Protein AF-A0A0E3BYG0-F1 (afdb_monomer_lite)

Organism: NCBI:txid363952

Sequence (75 aa):
MNFITEDVLRAIEEQRPDLASWAEDKRHTLADAGKLESLRWIAFDLDATNRAIACKTLGIHDADIEALRRIFRVI

Secondary structure (DSSP, 8-state):
--HHHHHHHHHHHHH-GGGHHHHH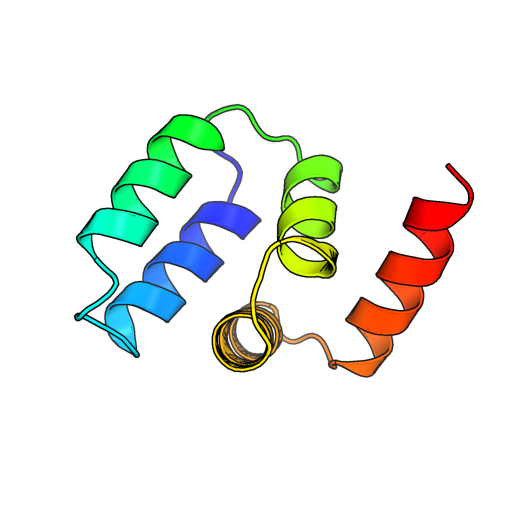HHHHHTTT--HHHHHHHHHHTS-HHHHHHHHHHHT--HHHHHHHHHHHTT-

Structure (mmCIF, N/CA/C/O backbone):
data_AF-A0A0E3BYG0-F1
#
_entry.id   AF-A0A0E3BYG0-F1
#
loop_
_atom_site.group_PDB
_atom_site.id
_atom_site.type_symbol
_atom_site.label_atom_id
_atom_site.label_alt_id
_atom_site.label_comp_id
_atom_site.label_asym_id
_atom_site.label_entity_id
_atom_site.label_seq_id
_atom_site.pdbx_PDB_ins_code
_atom_site.Cartn_x
_atom_site.Cartn_y
_atom_site.Cartn_z
_atom_site.occupancy
_atom_site.B_iso_or_equiv
_atom_site.auth_seq_id
_atom_site.auth_comp_id
_atom_site.auth_asym_id
_atom_site.auth_atom_id
_atom_site.pdbx_PDB_model_num
ATOM 1 N N . MET A 1 1 ? -3.593 17.529 -5.171 1.00 57.31 1 MET A N 1
ATOM 2 C CA . MET A 1 1 ? -3.519 16.137 -4.696 1.00 57.31 1 MET A CA 1
ATOM 3 C C . MET A 1 1 ? -3.565 15.188 -5.880 1.00 57.31 1 MET A C 1
ATOM 5 O O . MET A 1 1 ? -4.413 15.353 -6.753 1.00 57.31 1 MET A O 1
ATOM 9 N N . ASN A 1 2 ? -2.623 14.254 -5.962 1.00 76.62 2 ASN A N 1
ATOM 10 C CA . ASN A 1 2 ? -2.603 13.244 -7.015 1.00 76.62 2 ASN A CA 1
ATOM 11 C C . ASN A 1 2 ? -3.705 12.198 -6.773 1.00 76.62 2 ASN A C 1
ATOM 13 O O . ASN A 1 2 ? -3.779 11.639 -5.680 1.00 76.62 2 ASN A O 1
ATOM 17 N N . PHE A 1 3 ? -4.523 11.919 -7.793 1.00 82.81 3 PHE A N 1
ATOM 18 C CA . PHE A 1 3 ? -5.639 10.968 -7.705 1.00 82.81 3 PHE A CA 1
ATOM 19 C C . PHE A 1 3 ? -5.181 9.570 -7.266 1.00 82.81 3 PHE A C 1
ATOM 21 O O . PHE A 1 3 ? -5.870 8.918 -6.498 1.00 82.81 3 PHE A O 1
ATOM 28 N N . ILE A 1 4 ? -3.973 9.154 -7.668 1.00 87.00 4 ILE A N 1
ATOM 29 C CA . ILE A 1 4 ? -3.419 7.832 -7.345 1.00 87.00 4 ILE A CA 1
ATOM 30 C C . ILE A 1 4 ? -3.299 7.635 -5.829 1.00 87.00 4 ILE A C 1
ATOM 32 O O . ILE A 1 4 ? -3.708 6.603 -5.308 1.00 87.00 4 ILE A O 1
ATOM 36 N N . THR A 1 5 ? -2.724 8.610 -5.118 1.00 90.81 5 THR A N 1
ATOM 37 C CA . THR A 1 5 ? -2.522 8.498 -3.668 1.00 90.81 5 THR A CA 1
ATOM 38 C C . THR A 1 5 ? -3.861 8.511 -2.939 1.00 90.81 5 THR A C 1
ATOM 40 O O . THR A 1 5 ? -4.071 7.693 -2.052 1.00 90.81 5 THR A O 1
ATOM 43 N N . GLU A 1 6 ? -4.767 9.410 -3.326 1.00 92.06 6 GLU A N 1
ATOM 44 C CA . GLU A 1 6 ? -6.067 9.548 -2.664 1.00 92.06 6 GLU A CA 1
ATOM 45 C C . GLU A 1 6 ? -6.941 8.2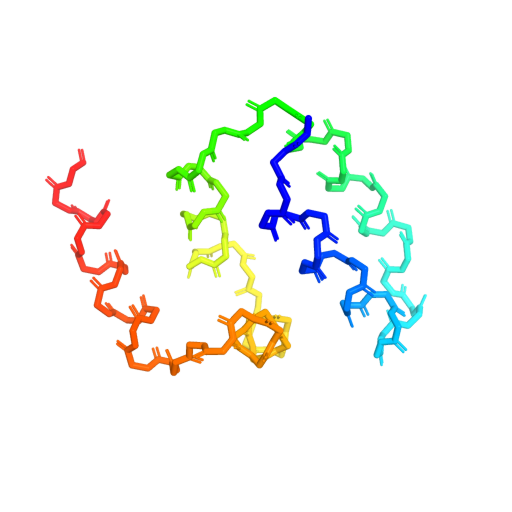99 -2.845 1.00 92.06 6 GLU A C 1
ATOM 47 O O . GLU A 1 6 ? -7.479 7.788 -1.866 1.00 92.06 6 GLU A O 1
ATOM 52 N N . ASP A 1 7 ? -7.032 7.752 -4.063 1.00 92.62 7 ASP A N 1
ATOM 53 C CA . ASP A 1 7 ? -7.788 6.518 -4.319 1.00 92.62 7 ASP A CA 1
ATOM 54 C C . ASP A 1 7 ? -7.238 5.340 -3.506 1.00 92.62 7 ASP A C 1
ATOM 56 O O . ASP A 1 7 ? -7.996 4.569 -2.913 1.00 92.62 7 ASP A O 1
ATOM 60 N N . VAL A 1 8 ? -5.911 5.210 -3.433 1.00 92.88 8 VAL A N 1
ATOM 61 C CA . VAL A 1 8 ? -5.269 4.146 -2.653 1.00 92.88 8 VAL A CA 1
ATOM 62 C C . VAL A 1 8 ? -5.517 4.326 -1.158 1.00 92.88 8 VAL A C 1
ATOM 64 O O . VAL A 1 8 ? -5.888 3.359 -0.495 1.00 92.88 8 VAL A O 1
ATOM 67 N N . LEU A 1 9 ? -5.347 5.537 -0.620 1.00 93.75 9 LEU A N 1
ATOM 68 C CA . LEU A 1 9 ? -5.574 5.810 0.800 1.00 93.75 9 LEU A CA 1
ATOM 69 C C . LEU A 1 9 ? -7.031 5.569 1.184 1.00 93.75 9 LEU A C 1
ATOM 71 O O . LEU A 1 9 ? -7.287 4.861 2.154 1.00 93.75 9 LEU A O 1
ATOM 75 N N . ARG A 1 10 ? -7.980 6.049 0.378 1.00 94.69 10 ARG A N 1
ATOM 76 C CA . ARG A 1 10 ? -9.404 5.791 0.592 1.00 94.69 10 ARG A CA 1
ATOM 77 C C . ARG A 1 10 ? -9.724 4.295 0.575 1.00 94.69 10 ARG A C 1
ATOM 79 O O . ARG A 1 10 ? -10.423 3.810 1.457 1.00 94.69 10 ARG A O 1
ATOM 86 N N . ALA A 1 11 ? -9.191 3.545 -0.388 1.00 94.62 11 ALA A N 1
ATOM 87 C CA . ALA A 1 11 ? -9.422 2.103 -0.459 1.00 94.62 11 ALA A CA 1
ATOM 88 C C . ALA A 1 11 ? -8.808 1.337 0.726 1.00 94.62 11 ALA A C 1
ATOM 90 O O . ALA A 1 11 ? -9.356 0.314 1.147 1.00 94.62 11 ALA A O 1
ATOM 91 N N . ILE A 1 12 ? -7.675 1.814 1.255 1.00 94.19 12 ILE A N 1
ATOM 92 C CA . ILE A 1 12 ? -7.069 1.274 2.476 1.00 94.19 12 ILE A CA 1
ATOM 93 C C . ILE A 1 12 ? -7.968 1.573 3.674 1.00 94.19 12 ILE A C 1
ATOM 95 O O . ILE A 1 12 ? -8.250 0.653 4.429 1.00 94.19 12 ILE A O 1
ATOM 99 N N . GLU A 1 13 ? -8.476 2.794 3.829 1.00 95.38 13 GLU A N 1
ATOM 100 C CA . GLU A 1 13 ? -9.396 3.143 4.922 1.00 95.38 13 GLU A CA 1
ATOM 101 C C . GLU A 1 13 ? -10.695 2.334 4.889 1.00 95.38 13 GLU A C 1
ATOM 103 O O . GLU A 1 13 ? -11.152 1.857 5.926 1.00 95.38 13 GLU A O 1
ATOM 108 N N . GLU A 1 14 ? -11.274 2.136 3.701 1.00 94.75 14 GLU A N 1
ATOM 109 C CA . GLU A 1 14 ? -12.511 1.367 3.524 1.00 94.75 14 GLU A CA 1
ATOM 110 C C . GLU A 1 14 ? -12.332 -0.112 3.914 1.00 94.75 14 GLU A C 1
ATOM 112 O O . GLU A 1 14 ? -13.244 -0.721 4.474 1.00 94.75 14 GLU A O 1
ATOM 117 N N . GLN A 1 15 ? -11.160 -0.702 3.648 1.00 94.25 15 GLN A N 1
ATOM 118 C CA . GLN A 1 15 ? -10.872 -2.109 3.969 1.00 94.25 15 GLN A CA 1
ATOM 119 C C . GLN A 1 15 ? -10.233 -2.305 5.349 1.00 94.25 15 GLN A C 1
ATOM 121 O O . GLN A 1 15 ? -10.347 -3.382 5.936 1.00 94.25 15 GLN A O 1
ATOM 126 N N . ARG A 1 16 ? -9.544 -1.282 5.855 1.00 92.81 16 ARG A N 1
ATOM 127 C CA . ARG A 1 16 ? -8.779 -1.273 7.104 1.00 92.81 16 ARG A CA 1
ATOM 128 C C . ARG A 1 16 ? -9.045 0.022 7.873 1.00 92.81 16 ARG A C 1
ATOM 130 O O . ARG A 1 16 ? -8.178 0.897 7.941 1.00 92.81 16 ARG A O 1
ATOM 137 N N . PRO A 1 17 ? -10.233 0.153 8.486 1.00 92.50 17 PRO A N 1
ATOM 138 C CA . PRO A 1 17 ? -10.601 1.356 9.229 1.00 92.50 17 PRO A CA 1
ATOM 139 C C . PRO A 1 17 ? -9.690 1.613 10.442 1.00 92.50 17 PRO A C 1
ATOM 141 O O . PRO A 1 17 ? -9.593 2.747 10.901 1.00 92.50 17 PRO A O 1
ATOM 144 N N . ASP A 1 18 ? -8.967 0.596 10.932 1.00 93.50 18 ASP A N 1
ATOM 145 C CA . ASP A 1 18 ? -7.913 0.735 11.947 1.00 93.50 18 ASP A CA 1
ATOM 146 C C . ASP A 1 18 ? -6.757 1.648 11.504 1.00 93.50 18 ASP A C 1
ATOM 148 O O . ASP A 1 18 ? -6.071 2.227 12.346 1.00 93.50 18 ASP A O 1
ATOM 152 N N . LEU A 1 19 ? -6.559 1.806 10.193 1.00 93.12 19 LEU A N 1
ATOM 153 C CA . LEU A 1 19 ? -5.515 2.641 9.607 1.00 93.12 19 LEU A CA 1
ATOM 154 C C . LEU A 1 19 ? -5.987 4.047 9.217 1.00 93.12 19 LEU A C 1
ATOM 156 O O . LEU A 1 19 ? -5.201 4.778 8.624 1.00 93.12 19 LEU A O 1
ATOM 160 N N . ALA A 1 20 ? -7.208 4.466 9.564 1.00 91.06 20 ALA A N 1
ATOM 161 C CA . ALA A 1 20 ? -7.729 5.788 9.190 1.00 91.06 20 ALA A CA 1
ATOM 162 C C . ALA A 1 20 ? -6.806 6.945 9.615 1.00 91.06 20 ALA A C 1
ATOM 164 O O . ALA A 1 20 ? -6.447 7.796 8.806 1.00 91.06 20 ALA A O 1
ATOM 165 N N . SER A 1 21 ? -6.312 6.927 10.856 1.00 92.31 21 SER A N 1
ATOM 166 C CA . SER A 1 21 ? -5.370 7.952 11.330 1.00 92.31 21 SER A CA 1
ATOM 167 C C . SER A 1 21 ? -4.031 7.929 10.583 1.00 92.31 21 SER A C 1
ATOM 169 O O . SER A 1 21 ? -3.415 8.972 10.388 1.00 92.31 21 SER A O 1
ATOM 171 N N . TRP A 1 22 ? -3.569 6.747 10.159 1.00 94.00 22 TRP A N 1
ATOM 172 C CA . TRP A 1 22 ? -2.352 6.612 9.354 1.00 94.00 22 TRP A CA 1
ATOM 173 C C . TRP A 1 22 ? -2.571 7.118 7.925 1.00 94.00 22 TRP A C 1
ATOM 175 O O . TRP A 1 22 ? -1.700 7.781 7.369 1.00 94.00 22 TRP A O 1
ATOM 185 N N . ALA A 1 23 ? -3.730 6.832 7.333 1.00 92.19 23 ALA A N 1
ATOM 186 C CA . ALA A 1 23 ? -4.057 7.282 5.991 1.00 92.19 23 ALA A CA 1
ATOM 187 C C . ALA A 1 23 ? -4.160 8.811 5.930 1.00 92.19 23 ALA A C 1
ATOM 189 O O . ALA A 1 23 ? -3.606 9.416 5.014 1.00 92.19 23 ALA A O 1
ATOM 190 N N . GLU A 1 24 ? -4.750 9.439 6.948 1.00 91.75 24 GLU A N 1
ATOM 191 C CA . GLU A 1 24 ? -4.796 10.898 7.063 1.00 91.75 24 GLU A CA 1
ATOM 192 C C . GLU A 1 24 ? -3.395 11.523 7.189 1.00 91.75 24 GLU A C 1
ATOM 194 O O . GLU A 1 24 ? -3.069 12.472 6.473 1.00 91.75 24 GLU A O 1
ATOM 199 N N . ASP A 1 25 ? -2.508 10.946 8.008 1.00 93.00 25 ASP A N 1
ATOM 200 C CA . ASP A 1 25 ? -1.097 11.366 8.085 1.00 93.00 25 ASP A CA 1
ATOM 201 C C . ASP A 1 25 ? -0.397 11.289 6.712 1.00 93.00 25 ASP A C 1
ATOM 203 O O . ASP A 1 25 ? 0.322 12.207 6.290 1.00 93.00 25 ASP A O 1
ATOM 207 N N . LYS A 1 26 ? -0.665 10.219 5.953 1.00 90.56 26 LYS A N 1
ATOM 208 C CA . LYS A 1 26 ? -0.142 10.063 4.592 1.00 90.56 26 LYS A CA 1
ATOM 209 C C . LYS A 1 26 ? -0.745 11.046 3.597 1.00 90.56 26 LYS A C 1
ATOM 211 O O . LYS A 1 26 ? 0.008 11.499 2.734 1.00 90.56 26 LYS A O 1
ATOM 216 N N . ARG A 1 27 ? -2.016 11.446 3.720 1.00 90.56 27 ARG A N 1
ATOM 217 C CA . ARG A 1 27 ? -2.600 12.509 2.876 1.00 90.56 27 ARG A CA 1
ATOM 218 C C . ARG A 1 27 ? -1.840 13.816 3.025 1.00 90.56 27 ARG A C 1
ATOM 220 O O . ARG A 1 27 ? -1.524 14.444 2.020 1.00 90.56 27 ARG A O 1
ATOM 227 N N . HIS A 1 28 ? -1.495 14.192 4.254 1.00 89.00 28 HIS A N 1
ATOM 228 C CA . HIS A 1 28 ? -0.706 15.396 4.505 1.00 89.00 28 HIS A CA 1
ATOM 229 C C . HIS A 1 28 ? 0.726 15.270 3.979 1.00 89.00 28 HIS A C 1
ATOM 231 O O . HIS A 1 28 ? 1.228 16.188 3.335 1.00 89.00 28 HIS A O 1
ATOM 237 N N . THR A 1 29 ? 1.368 14.121 4.198 1.00 87.69 29 THR A N 1
ATOM 238 C CA . THR A 1 29 ? 2.758 13.888 3.770 1.00 87.69 29 THR A CA 1
ATOM 239 C C . THR A 1 29 ? 2.903 13.829 2.244 1.00 87.69 29 THR A C 1
ATOM 241 O O . THR A 1 29 ? 3.925 14.235 1.697 1.00 87.69 29 THR A O 1
ATOM 244 N N . LEU A 1 30 ? 1.884 13.328 1.542 1.00 87.12 30 LEU A N 1
ATOM 245 C CA . LEU A 1 30 ? 1.891 13.103 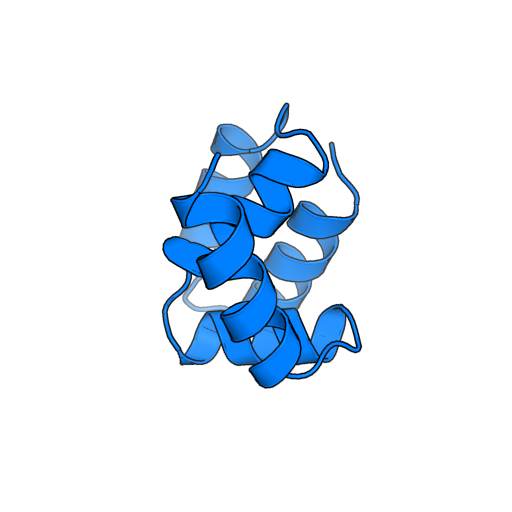0.093 1.00 87.12 30 LEU A CA 1
ATOM 246 C C . LEU A 1 30 ? 1.008 14.101 -0.675 1.00 87.12 30 LEU A C 1
ATOM 248 O O . LEU A 1 30 ? 0.731 13.876 -1.855 1.00 87.12 30 LEU A O 1
ATOM 252 N N . ALA A 1 31 ? 0.569 15.194 -0.043 1.00 82.06 31 ALA A N 1
ATOM 253 C CA . ALA A 1 31 ? -0.352 16.167 -0.640 1.00 82.06 31 ALA A CA 1
ATOM 254 C C . ALA A 1 31 ? 0.156 16.716 -1.991 1.00 82.06 31 ALA A C 1
ATOM 256 O O . ALA A 1 31 ? -0.618 16.846 -2.953 1.00 82.06 31 ALA A O 1
ATOM 257 N N . ASP A 1 32 ? 1.469 16.953 -2.064 1.00 84.69 32 ASP A N 1
ATOM 258 C CA . ASP A 1 32 ? 2.198 17.488 -3.220 1.00 84.69 32 ASP A CA 1
ATOM 259 C C . ASP A 1 32 ? 2.954 16.415 -4.024 1.00 84.69 32 ASP A C 1
ATOM 261 O O . ASP A 1 32 ? 3.694 16.733 -4.958 1.00 84.69 32 ASP A O 1
ATOM 265 N N . ALA A 1 33 ? 2.775 15.129 -3.698 1.00 82.88 33 ALA A N 1
ATOM 266 C CA . ALA A 1 33 ? 3.437 14.048 -4.418 1.00 82.88 33 ALA A CA 1
ATOM 267 C C . ALA A 1 33 ? 2.965 14.003 -5.882 1.00 82.88 33 ALA A C 1
ATOM 269 O O . ALA A 1 33 ? 1.773 13.890 -6.184 1.00 82.88 33 ALA A O 1
ATOM 270 N N . GLY A 1 34 ? 3.918 14.069 -6.815 1.00 86.25 34 GLY A N 1
ATOM 271 C CA . GLY A 1 34 ? 3.661 13.850 -8.236 1.00 86.25 34 GLY A CA 1
ATOM 272 C C . GLY A 1 34 ? 3.326 12.387 -8.552 1.00 86.25 34 GLY A C 1
ATOM 273 O O . GLY A 1 34 ? 3.445 11.500 -7.711 1.00 86.25 34 GLY A O 1
ATOM 274 N N . LYS A 1 35 ? 2.963 12.100 -9.810 1.00 86.31 35 LYS A N 1
ATOM 275 C CA . LYS A 1 35 ? 2.610 10.734 -10.256 1.00 86.31 35 LYS A CA 1
ATOM 276 C C . LYS A 1 35 ? 3.696 9.697 -9.979 1.00 86.31 35 LYS A C 1
ATOM 278 O O . LYS A 1 35 ? 3.381 8.603 -9.522 1.00 86.31 35 LYS A O 1
ATOM 283 N N . LEU A 1 36 ? 4.952 10.048 -10.245 1.00 86.44 36 LEU A N 1
ATOM 284 C CA . LEU A 1 36 ? 6.087 9.154 -10.017 1.00 86.44 36 LEU A CA 1
ATOM 285 C C . LEU A 1 36 ? 6.318 8.897 -8.527 1.00 86.44 36 LEU A C 1
ATOM 287 O O . LEU A 1 36 ? 6.460 7.743 -8.142 1.00 86.44 36 LEU A O 1
ATOM 291 N N . GLU A 1 37 ? 6.265 9.938 -7.695 1.00 88.44 37 GLU A N 1
ATOM 292 C CA . GLU A 1 37 ? 6.442 9.810 -6.245 1.00 88.44 37 GLU A CA 1
ATOM 293 C C . GLU A 1 37 ? 5.326 8.976 -5.605 1.00 88.44 37 GLU A C 1
ATOM 295 O O . GLU A 1 37 ? 5.603 8.113 -4.777 1.00 88.44 37 GLU A O 1
ATOM 300 N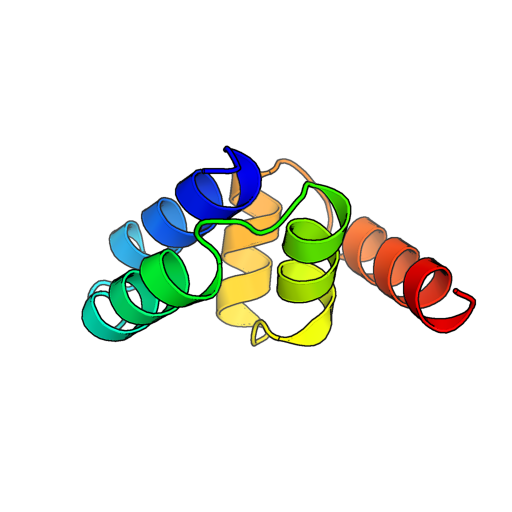 N . SER A 1 38 ? 4.076 9.135 -6.051 1.00 89.38 38 SER A N 1
ATOM 301 C CA . SER A 1 38 ? 2.967 8.279 -5.610 1.00 89.38 38 SER A CA 1
ATOM 302 C C . SER A 1 38 ? 3.183 6.809 -5.962 1.00 89.38 38 SER A C 1
ATOM 304 O O . SER A 1 38 ? 2.964 5.935 -5.127 1.00 89.38 38 SER A O 1
ATOM 306 N N . LEU A 1 39 ? 3.630 6.515 -7.188 1.00 88.12 39 LEU A N 1
ATOM 307 C CA . LEU A 1 39 ? 3.918 5.140 -7.603 1.00 88.12 39 LEU A CA 1
ATOM 308 C C . LEU A 1 39 ? 5.124 4.565 -6.855 1.00 88.12 39 LEU A C 1
ATOM 310 O O . LEU A 1 39 ? 5.111 3.391 -6.490 1.00 88.12 39 LEU A O 1
ATOM 314 N N . ARG A 1 40 ? 6.144 5.387 -6.590 1.00 89.69 40 ARG A N 1
ATOM 315 C CA . ARG A 1 40 ? 7.308 5.010 -5.785 1.00 89.69 40 ARG A CA 1
ATOM 316 C C . ARG A 1 40 ? 6.885 4.661 -4.359 1.00 89.69 40 ARG A C 1
ATOM 318 O O . ARG A 1 40 ? 7.268 3.604 -3.868 1.00 89.69 40 ARG A O 1
ATOM 325 N N . TRP A 1 41 ? 6.046 5.482 -3.735 1.00 91.31 41 TRP A N 1
ATOM 326 C CA . TRP A 1 41 ? 5.486 5.212 -2.411 1.00 91.31 41 TRP A CA 1
ATOM 327 C C . TRP A 1 41 ? 4.706 3.887 -2.377 1.00 91.31 41 TRP A C 1
ATOM 329 O O . TRP A 1 41 ? 4.983 3.028 -1.543 1.00 91.31 41 TRP A O 1
ATOM 339 N N . ILE A 1 42 ? 3.806 3.652 -3.340 1.00 89.81 42 ILE A N 1
ATOM 340 C CA . ILE A 1 42 ? 3.057 2.384 -3.444 1.00 89.81 42 ILE A CA 1
ATOM 341 C C . ILE A 1 42 ? 4.002 1.190 -3.596 1.00 89.81 42 ILE A C 1
ATOM 343 O O . ILE A 1 42 ? 3.792 0.130 -3.003 1.00 89.81 42 ILE A O 1
ATOM 347 N N . ALA A 1 43 ? 5.051 1.358 -4.399 1.00 88.75 43 ALA A N 1
ATOM 348 C CA . ALA A 1 43 ? 6.008 0.308 -4.671 1.00 88.75 43 ALA A CA 1
ATOM 349 C C . ALA A 1 43 ? 6.888 -0.005 -3.454 1.00 88.75 43 ALA A C 1
ATOM 351 O O . ALA A 1 43 ? 7.115 -1.182 -3.190 1.00 88.75 43 ALA A O 1
ATOM 352 N N . PHE A 1 44 ? 7.398 0.977 -2.713 1.00 89.31 44 PHE A N 1
ATOM 353 C CA . PHE A 1 44 ? 8.445 0.741 -1.708 1.00 89.31 44 PHE A CA 1
ATOM 354 C C . PHE A 1 44 ? 7.998 0.878 -0.254 1.00 89.31 44 PHE A C 1
ATOM 356 O O . PHE A 1 44 ? 8.524 0.150 0.586 1.00 89.31 44 PHE A O 1
ATOM 363 N N . ASP A 1 45 ? 7.045 1.756 0.041 1.00 89.69 45 ASP A N 1
ATOM 364 C CA . ASP A 1 45 ? 6.679 2.115 1.414 1.00 89.69 45 ASP A CA 1
ATOM 365 C C . ASP A 1 45 ? 5.459 1.347 1.938 1.00 89.69 45 ASP A C 1
ATOM 367 O O . ASP A 1 45 ? 5.269 1.247 3.151 1.00 89.69 45 ASP A O 1
ATOM 371 N N . LEU A 1 46 ? 4.630 0.782 1.053 1.00 90.62 46 LEU A N 1
ATOM 372 C CA . LEU A 1 46 ? 3.483 -0.026 1.467 1.00 90.62 46 LEU A CA 1
ATOM 373 C C . LEU A 1 46 ? 3.889 -1.451 1.865 1.00 90.62 46 LEU A C 1
ATOM 375 O O . LEU A 1 46 ? 4.589 -2.167 1.135 1.00 90.62 46 LEU A O 1
ATOM 379 N N . ASP A 1 47 ? 3.350 -1.909 2.997 1.00 90.62 47 ASP A N 1
ATOM 380 C CA . ASP A 1 47 ? 3.383 -3.320 3.373 1.00 90.62 47 ASP A CA 1
ATOM 381 C C . ASP A 1 47 ? 2.612 -4.188 2.361 1.00 90.62 47 ASP A C 1
ATOM 383 O O . ASP A 1 47 ? 1.882 -3.697 1.499 1.00 90.62 47 ASP A O 1
ATOM 387 N N . ALA A 1 48 ? 2.791 -5.508 2.441 1.00 89.19 48 ALA A N 1
ATOM 388 C CA . ALA A 1 48 ? 2.206 -6.439 1.478 1.00 89.19 48 ALA A CA 1
ATOM 389 C C . ALA A 1 48 ? 0.670 -6.348 1.389 1.00 89.19 48 ALA A C 1
ATOM 391 O O . ALA A 1 48 ? 0.123 -6.439 0.291 1.00 89.19 48 ALA A O 1
ATOM 392 N N . THR A 1 49 ? -0.020 -6.126 2.510 1.00 91.75 49 THR A N 1
ATOM 393 C CA . THR A 1 49 ? -1.485 -6.058 2.554 1.00 91.75 49 THR A CA 1
ATOM 394 C C . THR A 1 49 ? -1.981 -4.760 1.927 1.00 91.75 49 THR A C 1
ATOM 396 O O . THR A 1 49 ? -2.829 -4.784 1.035 1.00 91.75 49 THR A O 1
ATOM 399 N N . ASN A 1 50 ? -1.417 -3.624 2.338 1.00 92.75 50 ASN A N 1
ATOM 400 C CA . ASN A 1 50 ? -1.810 -2.320 1.804 1.00 92.75 50 ASN A CA 1
ATOM 401 C C . ASN A 1 50 ? -1.437 -2.167 0.324 1.00 92.75 50 ASN A C 1
ATOM 403 O O . ASN A 1 50 ? -2.177 -1.564 -0.451 1.00 92.75 50 ASN A O 1
ATOM 407 N N . ARG A 1 51 ? -0.333 -2.784 -0.105 1.00 92.44 51 ARG A N 1
ATOM 408 C CA . ARG A 1 51 ? 0.050 -2.851 -1.516 1.00 92.44 51 ARG A CA 1
ATOM 409 C C . ARG A 1 51 ? -0.912 -3.699 -2.340 1.00 92.44 51 ARG A C 1
ATOM 411 O O . ARG A 1 51 ? -1.274 -3.279 -3.430 1.00 92.44 51 ARG A O 1
ATOM 418 N N . ALA A 1 52 ? -1.385 -4.836 -1.827 1.00 91.62 52 ALA A N 1
ATOM 419 C CA . ALA A 1 52 ? -2.404 -5.628 -2.519 1.00 91.62 52 ALA A CA 1
ATOM 420 C C . ALA A 1 52 ? -3.713 -4.839 -2.709 1.00 91.62 52 ALA A C 1
ATOM 422 O O . ALA A 1 52 ? -4.322 -4.901 -3.780 1.00 91.62 52 ALA A O 1
ATOM 423 N N . ILE A 1 53 ? -4.111 -4.052 -1.702 1.00 93.19 53 ILE A N 1
ATOM 424 C CA . ILE A 1 53 ? -5.244 -3.122 -1.800 1.00 93.19 53 ILE A CA 1
ATOM 425 C C . ILE A 1 53 ? -4.981 -2.081 -2.894 1.00 93.19 53 ILE A C 1
ATOM 427 O O . ILE A 1 53 ? -5.809 -1.926 -3.788 1.00 93.19 53 ILE A O 1
ATOM 431 N N . ALA A 1 54 ? -3.810 -1.438 -2.877 1.00 92.00 54 ALA A N 1
ATOM 432 C CA . ALA A 1 54 ? -3.425 -0.454 -3.885 1.00 92.00 54 ALA A CA 1
ATOM 433 C C . ALA A 1 54 ? -3.446 -1.035 -5.310 1.00 92.00 54 ALA A C 1
ATOM 435 O O . ALA A 1 54 ? -4.005 -0.422 -6.217 1.00 92.00 54 ALA A O 1
ATOM 436 N N . CYS A 1 55 ? -2.902 -2.240 -5.504 1.00 91.56 55 CYS A N 1
ATOM 437 C CA . CYS A 1 55 ? -2.909 -2.943 -6.786 1.00 91.56 55 CYS A CA 1
ATOM 438 C C . CYS A 1 55 ? -4.331 -3.169 -7.303 1.00 91.56 55 CYS A C 1
ATOM 440 O O . CYS A 1 55 ? -4.641 -2.843 -8.449 1.00 91.56 55 CYS A O 1
ATOM 442 N N . LYS A 1 56 ? -5.216 -3.671 -6.434 1.00 92.75 56 LYS A N 1
ATOM 443 C CA . LYS A 1 56 ? -6.622 -3.908 -6.770 1.00 92.75 56 LYS A CA 1
ATOM 444 C C . LYS A 1 56 ? -7.339 -2.612 -7.148 1.00 92.75 56 LYS A C 1
ATOM 446 O O . LYS A 1 56 ? -8.069 -2.602 -8.134 1.00 92.75 56 LYS A O 1
ATOM 451 N N . THR A 1 57 ? -7.115 -1.537 -6.396 1.00 92.94 57 THR A N 1
ATOM 452 C CA . THR A 1 57 ? -7.722 -0.223 -6.651 1.00 92.94 57 THR A CA 1
ATOM 453 C C . THR A 1 57 ? -7.264 0.374 -7.975 1.00 92.94 57 THR A C 1
ATOM 455 O O . THR A 1 57 ? -8.072 0.915 -8.723 1.00 92.94 57 THR A O 1
ATOM 458 N N . LEU A 1 58 ? -5.978 0.240 -8.297 1.00 89.50 58 LEU A N 1
ATOM 459 C CA . LEU A 1 58 ? -5.399 0.785 -9.524 1.00 89.50 58 LEU A CA 1
ATOM 460 C C . LEU A 1 58 ? -5.565 -0.137 -10.742 1.00 89.50 58 LEU A C 1
ATOM 462 O O . LEU A 1 58 ? -5.172 0.240 -11.844 1.00 89.50 58 LEU A O 1
ATOM 466 N N . GLY A 1 59 ? -6.133 -1.334 -10.563 1.00 89.94 59 GLY A N 1
ATOM 467 C CA . GLY A 1 59 ? -6.296 -2.320 -11.634 1.00 89.94 59 GLY A CA 1
ATOM 468 C C . GLY A 1 59 ? -4.969 -2.866 -12.174 1.00 89.94 59 GLY A C 1
ATOM 469 O O . GLY A 1 59 ? -4.906 -3.271 -13.333 1.00 89.94 59 GLY A O 1
ATOM 470 N N . ILE A 1 60 ? -3.916 -2.863 -11.354 1.00 89.50 60 ILE A N 1
ATOM 471 C CA . ILE A 1 60 ? -2.570 -3.334 -11.712 1.00 89.50 60 ILE A CA 1
ATOM 472 C C . ILE A 1 60 ? -2.254 -4.654 -11.010 1.00 89.50 60 ILE A C 1
ATOM 474 O O . ILE A 1 60 ? -2.756 -4.932 -9.919 1.00 89.50 60 ILE A O 1
ATOM 478 N N . HIS A 1 61 ? -1.407 -5.478 -11.624 1.00 88.38 61 HIS A N 1
ATOM 479 C CA . HIS A 1 61 ? -0.935 -6.711 -11.003 1.00 88.38 61 HIS A CA 1
ATOM 480 C C . HIS A 1 61 ? 0.278 -6.443 -10.109 1.00 88.38 61 HIS A C 1
ATOM 482 O O . HIS A 1 61 ? 1.068 -5.532 -10.344 1.00 88.38 61 HIS A O 1
ATOM 488 N N . ASP A 1 62 ? 0.491 -7.301 -9.110 1.00 82.25 62 ASP A N 1
ATOM 489 C CA . ASP A 1 62 ? 1.682 -7.220 -8.250 1.00 82.25 62 ASP A CA 1
ATOM 490 C C . ASP A 1 62 ? 2.990 -7.359 -9.061 1.00 82.25 62 ASP A C 1
ATOM 492 O O . ASP A 1 62 ? 4.000 -6.726 -8.755 1.00 82.25 62 ASP A O 1
ATOM 496 N N . ALA A 1 63 ? 2.944 -8.094 -10.179 1.00 85.75 63 ALA A N 1
ATOM 497 C CA . ALA A 1 63 ? 4.046 -8.179 -11.137 1.00 85.75 63 ALA A CA 1
ATOM 498 C C . ALA A 1 63 ? 4.410 -6.816 -11.764 1.00 85.75 63 ALA A C 1
ATOM 500 O O . ALA A 1 63 ? 5.590 -6.558 -12.015 1.00 85.75 63 ALA A O 1
ATOM 501 N N . ASP A 1 64 ? 3.429 -5.931 -11.969 1.00 86.44 64 ASP A N 1
ATOM 502 C CA . ASP A 1 64 ? 3.657 -4.574 -12.474 1.00 86.44 64 ASP A CA 1
ATOM 503 C C . ASP A 1 64 ? 4.345 -3.708 -11.410 1.00 86.44 64 ASP A C 1
ATOM 505 O O . ASP A 1 64 ? 5.234 -2.917 -11.730 1.00 86.44 64 ASP A O 1
ATOM 509 N N . ILE A 1 65 ? 4.014 -3.904 -10.127 1.00 85.50 65 ILE A N 1
ATOM 510 C CA . ILE A 1 65 ? 4.715 -3.247 -9.016 1.00 85.50 65 ILE A CA 1
ATOM 511 C C . ILE A 1 65 ? 6.171 -3.708 -8.932 1.00 85.50 65 ILE A C 1
ATOM 513 O O . ILE A 1 65 ? 7.068 -2.883 -8.757 1.00 85.50 65 ILE A O 1
ATOM 517 N N . GLU A 1 66 ? 6.443 -5.002 -9.099 1.00 85.62 66 GLU A N 1
ATOM 518 C CA . GLU A 1 66 ? 7.819 -5.511 -9.147 1.00 85.62 66 GLU A CA 1
ATOM 519 C C . GLU A 1 66 ? 8.604 -4.949 -10.342 1.00 85.62 66 GLU A C 1
ATOM 521 O O . GLU A 1 66 ? 9.783 -4.604 -10.208 1.00 85.62 66 GLU A O 1
ATOM 526 N N . ALA A 1 67 ? 7.961 -4.780 -11.501 1.00 86.19 67 ALA A N 1
ATOM 527 C CA . ALA A 1 67 ? 8.568 -4.097 -12.640 1.00 86.19 67 ALA A CA 1
ATOM 528 C C . ALA A 1 67 ? 8.874 -2.621 -12.321 1.00 86.19 67 ALA A C 1
ATOM 530 O O . ALA A 1 67 ? 9.992 -2.160 -12.570 1.00 86.19 67 ALA A O 1
ATOM 531 N N . LEU A 1 68 ? 7.938 -1.900 -11.694 1.00 85.56 68 LEU A N 1
ATOM 532 C CA . LEU A 1 68 ? 8.138 -0.518 -11.247 1.00 85.56 68 LEU A CA 1
ATOM 533 C C . LEU A 1 68 ? 9.289 -0.401 -10.243 1.00 85.56 68 LEU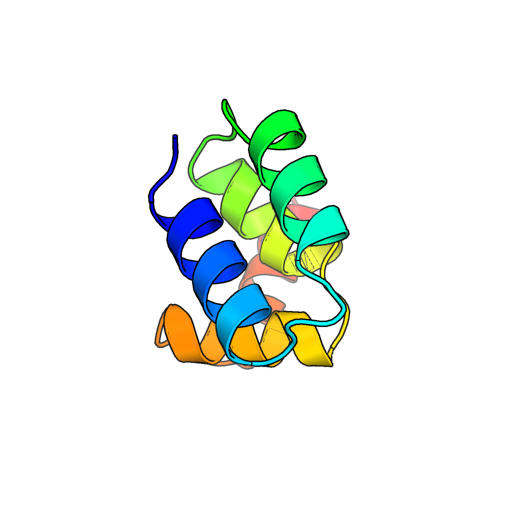 A C 1
ATOM 535 O O . LEU A 1 68 ? 10.129 0.486 -10.382 1.00 85.56 68 LEU A O 1
ATOM 539 N N . ARG A 1 69 ? 9.399 -1.324 -9.280 1.00 86.25 69 ARG A N 1
ATOM 540 C CA . ARG A 1 69 ? 10.520 -1.368 -8.324 1.00 86.25 69 ARG A CA 1
ATOM 541 C C . ARG A 1 69 ? 11.869 -1.487 -9.021 1.00 86.25 69 ARG A C 1
ATOM 543 O O . ARG A 1 69 ? 12.833 -0.847 -8.606 1.00 86.25 69 ARG A O 1
ATOM 550 N N . ARG A 1 70 ? 11.959 -2.305 -10.073 1.00 85.19 70 ARG A N 1
ATOM 551 C CA . ARG A 1 70 ? 13.193 -2.448 -10.862 1.00 85.19 70 ARG A CA 1
ATOM 552 C C . ARG A 1 70 ? 13.540 -1.154 -11.586 1.00 85.19 70 ARG A C 1
ATOM 554 O O . ARG A 1 70 ? 14.695 -0.752 -11.544 1.00 85.19 70 ARG A O 1
ATOM 561 N N . ILE A 1 71 ? 12.553 -0.493 -12.189 1.00 83.94 71 ILE A N 1
ATOM 562 C CA . ILE A 1 71 ? 12.749 0.779 -12.896 1.00 83.94 71 ILE A CA 1
ATOM 563 C C . ILE A 1 71 ? 13.214 1.869 -11.920 1.00 83.94 71 ILE A C 1
ATOM 565 O O . ILE A 1 71 ? 14.246 2.490 -12.143 1.00 83.94 71 ILE A O 1
ATOM 569 N N . PHE A 1 72 ? 12.524 2.044 -10.793 1.00 84.94 72 PHE A N 1
ATOM 570 C CA . PHE A 1 72 ? 12.863 3.058 -9.787 1.00 84.94 72 PHE A CA 1
ATOM 571 C C . PHE A 1 72 ? 14.175 2.808 -9.030 1.00 84.94 72 PHE A C 1
ATOM 573 O O . PHE A 1 72 ? 14.646 3.710 -8.349 1.00 84.94 72 PHE A O 1
ATOM 580 N N . ARG A 1 73 ? 14.759 1.604 -9.096 1.00 78.50 73 ARG A N 1
ATOM 581 C CA . ARG A 1 73 ? 16.103 1.331 -8.553 1.00 78.50 73 ARG A CA 1
ATOM 582 C C . ARG A 1 73 ? 17.233 1.783 -9.477 1.00 78.50 73 ARG A C 1
ATOM 584 O O . ARG A 1 73 ? 18.370 1.863 -9.025 1.00 78.50 73 ARG A O 1
ATOM 591 N N . VAL A 1 74 ? 16.940 1.984 -10.760 1.00 69.50 74 VAL A N 1
ATOM 592 C CA . VAL A 1 74 ? 17.920 2.378 -11.784 1.00 69.50 74 VAL A CA 1
ATOM 593 C C . VAL A 1 74 ? 17.991 3.901 -11.938 1.00 69.50 74 VAL A C 1
ATOM 595 O O . VAL A 1 74 ? 19.000 4.411 -12.419 1.00 69.50 74 VAL A O 1
ATOM 598 N N . ILE A 1 75 ? 16.933 4.606 -11.528 1.00 59.03 75 ILE A N 1
ATOM 599 C CA . ILE A 1 75 ? 16.795 6.070 -11.556 1.00 59.03 75 ILE A CA 1
ATOM 600 C C . ILE A 1 75 ? 17.143 6.631 -10.177 1.00 59.03 75 ILE A C 1
ATOM 602 O O . ILE A 1 75 ? 17.911 7.614 -10.130 1.00 59.03 75 ILE A O 1
#

pLDDT: mean 88.29, std 6.7, range [57.31, 95.38]

Radius of gyration: 11.7 Å; chains: 1; bounding box: 30×26×25 Å

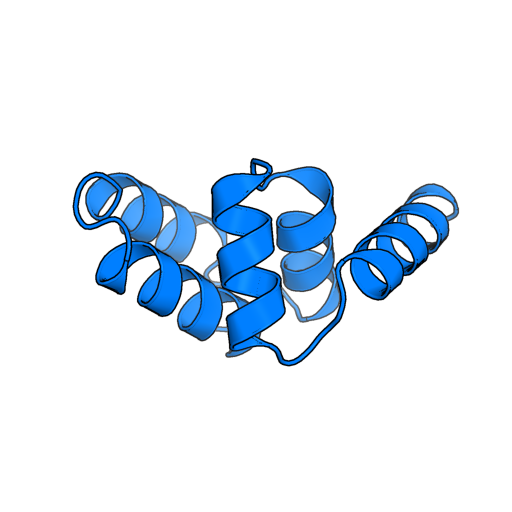Foldseek 3Di:
DDPLLVLLLVLCCVVPVVCVVVSVVVCVVCVPPDPLRSLVCLLPVDDPVSNVSSCVSVVHDVVVSVVSVVVVVVD